Protein AF-A0A0V8EV97-F1 (afdb_monomer_lite)

Organism: Lactococcus lactis subsp. lactis (NCBI:txid1360)

Radius of gyration: 22.91 Å; chains: 1; bounding box: 43×35×62 Å

pLDDT: mean 86.08, std 11.61, range [43.62, 97.25]

Structure (mmCIF, N/CA/C/O backbone):
data_AF-A0A0V8EV97-F1
#
_entry.id   AF-A0A0V8EV97-F1
#
loop_
_atom_site.group_PDB
_atom_site.id
_atom_site.type_symbol
_atom_site.label_atom_id
_atom_site.label_alt_id
_atom_site.label_comp_id
_atom_site.label_asym_id
_atom_site.label_entity_id
_atom_site.label_seq_id
_atom_site.pdbx_PDB_ins_code
_atom_site.Cartn_x
_atom_site.Cartn_y
_atom_site.Cartn_z
_atom_site.occupancy
_atom_site.B_iso_or_equiv
_atom_site.auth_seq_id
_atom_site.auth_comp_id
_atom_site.auth_asym_id
_atom_site.auth_atom_id
_atom_site.pdbx_PDB_model_num
ATOM 1 N N . MET A 1 1 ? 19.426 -2.777 -44.479 1.00 48.47 1 MET A N 1
ATOM 2 C CA . MET A 1 1 ? 18.116 -2.510 -43.847 1.00 48.47 1 MET A CA 1
ATOM 3 C C . MET A 1 1 ? 18.348 -1.357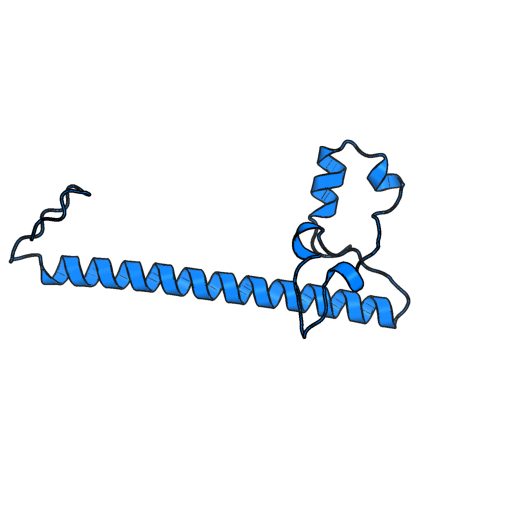 -42.886 1.00 48.47 1 MET A C 1
ATOM 5 O O . MET A 1 1 ? 19.215 -1.493 -42.036 1.00 48.47 1 MET A O 1
ATOM 9 N N . TYR A 1 2 ? 17.732 -0.196 -43.116 1.00 43.62 2 TYR A N 1
ATOM 10 C CA . TYR A 1 2 ? 18.031 1.037 -42.376 1.00 43.62 2 TYR A CA 1
ATOM 11 C C . TYR A 1 2 ? 17.012 1.221 -41.246 1.00 43.62 2 TYR A C 1
ATOM 13 O O . TYR A 1 2 ? 15.815 1.223 -41.520 1.00 43.62 2 TYR A O 1
ATOM 21 N N . ASP A 1 3 ? 17.471 1.387 -40.005 1.00 45.72 3 ASP A N 1
ATOM 22 C CA . ASP A 1 3 ? 16.653 1.930 -38.914 1.00 45.72 3 ASP A CA 1
ATOM 23 C C . ASP A 1 3 ? 16.956 3.431 -38.813 1.00 45.72 3 ASP A C 1
ATOM 25 O O . ASP A 1 3 ? 18.024 3.837 -38.363 1.00 45.72 3 ASP A O 1
ATOM 29 N N . THR A 1 4 ? 16.051 4.267 -39.325 1.00 50.28 4 THR A N 1
ATOM 30 C CA . THR A 1 4 ? 16.205 5.732 -39.373 1.00 50.28 4 THR A CA 1
ATOM 31 C C . THR A 1 4 ? 15.676 6.431 -38.116 1.00 50.28 4 THR A C 1
ATOM 33 O O . THR A 1 4 ? 15.682 7.658 -38.057 1.00 50.28 4 THR A O 1
ATOM 36 N N . GLY A 1 5 ? 15.191 5.688 -37.111 1.00 53.91 5 GLY A N 1
ATOM 37 C CA . GLY A 1 5 ? 14.580 6.265 -35.906 1.00 53.91 5 GLY A CA 1
ATOM 38 C C . GLY A 1 5 ? 15.583 6.812 -34.884 1.00 53.91 5 GLY A C 1
ATOM 39 O O . GLY A 1 5 ? 15.228 7.610 -34.017 1.00 53.91 5 GLY A O 1
ATOM 40 N N . LYS A 1 6 ? 16.847 6.397 -34.977 1.00 56.62 6 LYS A N 1
ATOM 41 C CA . LYS A 1 6 ? 17.983 6.879 -34.179 1.00 56.62 6 LYS A CA 1
ATOM 42 C C . LYS A 1 6 ? 19.150 6.987 -35.152 1.00 56.62 6 LYS A C 1
ATOM 44 O O . LYS A 1 6 ? 19.329 6.065 -35.930 1.00 56.62 6 LYS A O 1
ATOM 49 N N . LEU A 1 7 ? 19.919 8.074 -35.143 1.00 56.97 7 LEU A N 1
ATOM 50 C CA . LEU A 1 7 ? 21.052 8.363 -36.053 1.00 56.97 7 LEU A CA 1
ATOM 51 C C . LEU A 1 7 ? 22.249 7.377 -35.929 1.00 56.97 7 LEU A C 1
ATOM 53 O O . LEU A 1 7 ? 23.407 7.778 -35.964 1.00 56.97 7 LEU A O 1
ATOM 57 N N . ASN A 1 8 ? 21.985 6.082 -35.778 1.00 60.41 8 ASN A N 1
ATOM 58 C CA . ASN A 1 8 ? 22.953 5.006 -35.668 1.00 60.41 8 ASN A CA 1
ATOM 59 C C . ASN A 1 8 ? 23.019 4.291 -37.022 1.00 60.41 8 ASN A C 1
ATOM 61 O O . ASN A 1 8 ? 22.175 3.452 -37.336 1.00 60.41 8 ASN A O 1
ATOM 65 N N . TYR A 1 9 ? 24.008 4.635 -37.845 1.00 65.62 9 TYR A N 1
ATOM 66 C CA . TYR A 1 9 ? 24.211 3.965 -39.128 1.00 65.62 9 TYR A CA 1
ATOM 67 C C . TYR A 1 9 ? 24.736 2.544 -38.908 1.00 65.62 9 TYR A C 1
ATOM 69 O O . TYR A 1 9 ? 25.843 2.356 -38.399 1.00 65.62 9 TYR A O 1
ATOM 77 N N . VAL A 1 10 ? 23.946 1.550 -39.323 1.00 72.06 10 VAL A N 1
ATOM 78 C CA . VAL A 1 10 ? 24.380 0.151 -39.387 1.00 72.06 10 VAL A CA 1
ATOM 79 C C . VAL A 1 10 ? 25.007 -0.100 -40.755 1.00 72.06 10 VAL A C 1
ATOM 81 O O . VAL A 1 10 ? 24.327 -0.072 -41.781 1.00 72.06 10 VAL A O 1
ATOM 84 N N . ILE A 1 11 ? 26.315 -0.316 -40.760 1.00 80.00 11 ILE A N 1
ATOM 85 C CA . ILE A 1 11 ? 27.130 -0.701 -41.910 1.00 80.00 11 ILE A CA 1
ATOM 86 C C . ILE A 1 11 ? 27.674 -2.112 -41.685 1.00 80.00 11 ILE A C 1
ATOM 88 O O . ILE A 1 11 ? 27.754 -2.581 -40.554 1.00 80.00 11 ILE A O 1
ATOM 92 N N . ARG A 1 12 ? 28.097 -2.792 -42.753 1.00 77.00 12 ARG A N 1
ATOM 93 C CA . ARG A 1 12 ? 28.581 -4.182 -42.671 1.00 77.00 12 ARG A CA 1
ATOM 94 C C . ARG A 1 12 ? 29.712 -4.367 -41.641 1.00 77.00 12 ARG A C 1
ATOM 96 O O . ARG A 1 12 ? 29.811 -5.401 -41.002 1.00 77.00 12 ARG A O 1
ATOM 103 N N . GLU A 1 13 ? 30.534 -3.343 -41.434 1.00 79.88 13 GLU A N 1
ATOM 104 C CA . GLU A 1 13 ? 31.659 -3.361 -40.487 1.00 79.88 13 GLU A CA 1
ATOM 105 C C . GLU A 1 13 ? 31.229 -3.280 -39.011 1.00 79.88 13 GLU A C 1
ATOM 107 O O . GLU A 1 13 ? 31.971 -3.715 -38.134 1.00 79.88 13 GLU A O 1
ATOM 112 N N . ASN A 1 14 ? 30.037 -2.742 -38.717 1.00 76.81 14 ASN A N 1
ATOM 113 C CA . ASN A 1 14 ? 29.524 -2.579 -37.352 1.00 76.81 14 ASN A CA 1
ATOM 114 C C . ASN A 1 14 ? 28.212 -3.346 -37.097 1.00 76.81 14 ASN A C 1
ATOM 116 O O . ASN A 1 14 ? 27.631 -3.215 -36.016 1.00 76.81 14 ASN A O 1
ATOM 120 N N . GLU A 1 15 ? 27.752 -4.152 -38.060 1.00 77.44 15 GLU A N 1
ATOM 121 C CA . GLU A 1 15 ? 26.454 -4.833 -38.016 1.00 77.44 15 GLU A CA 1
ATOM 122 C C . GLU A 1 15 ? 26.355 -5.784 -36.823 1.00 77.44 15 GLU A C 1
ATOM 124 O O . GLU A 1 15 ? 25.442 -5.665 -36.006 1.00 77.44 15 GLU A O 1
ATOM 129 N N . THR A 1 16 ? 27.357 -6.647 -36.651 1.00 78.19 16 THR A N 1
ATOM 130 C CA . THR A 1 16 ? 27.405 -7.642 -35.577 1.00 78.19 16 THR A CA 1
ATOM 131 C C . THR A 1 16 ? 27.420 -6.978 -34.205 1.00 78.19 16 THR A C 1
ATOM 133 O O . THR A 1 16 ? 26.675 -7.376 -33.314 1.00 78.19 16 THR A O 1
ATOM 136 N N . ILE A 1 17 ? 28.223 -5.922 -34.047 1.00 78.81 17 ILE A N 1
ATOM 137 C CA . ILE A 1 17 ? 28.338 -5.174 -32.788 1.00 78.81 17 ILE A CA 1
ATOM 138 C C . ILE A 1 17 ? 27.015 -4.466 -32.476 1.00 78.81 17 ILE A C 1
ATOM 140 O O . ILE A 1 17 ? 26.535 -4.524 -31.346 1.00 78.81 17 ILE A O 1
ATOM 144 N N . THR A 1 18 ? 26.391 -3.830 -33.471 1.00 74.62 18 THR A N 1
ATOM 145 C CA . THR A 1 18 ? 25.123 -3.113 -33.274 1.00 74.62 18 THR A CA 1
ATOM 146 C C . THR A 1 18 ? 23.995 -4.060 -32.870 1.00 74.62 18 THR A C 1
ATOM 148 O O . THR A 1 18 ? 23.244 -3.758 -31.938 1.00 74.62 18 THR A O 1
ATOM 151 N N . ILE A 1 19 ? 23.906 -5.226 -33.519 1.00 76.44 19 ILE A N 1
ATOM 152 C CA . ILE A 1 19 ? 22.928 -6.266 -33.185 1.00 76.44 19 ILE A CA 1
ATOM 153 C C . ILE A 1 19 ? 23.164 -6.767 -31.754 1.00 76.44 19 ILE A C 1
ATOM 155 O O . ILE A 1 19 ? 22.250 -6.682 -30.933 1.00 76.44 19 ILE A O 1
ATOM 159 N N . GLN A 1 20 ? 24.397 -7.148 -31.403 1.00 78.25 20 GLN A N 1
ATOM 160 C CA . GLN A 1 20 ? 24.747 -7.614 -30.054 1.00 78.25 20 GLN A CA 1
ATOM 161 C C . GLN A 1 20 ? 24.440 -6.581 -28.960 1.00 78.25 20 GLN A C 1
ATOM 163 O O . GLN A 1 20 ? 23.942 -6.934 -27.891 1.00 78.25 20 GLN A O 1
ATOM 168 N N . VAL A 1 21 ? 24.712 -5.294 -29.197 1.00 76.38 21 VAL A N 1
ATOM 169 C CA . VAL A 1 21 ? 24.389 -4.217 -28.243 1.00 76.38 21 VAL A CA 1
ATOM 170 C C . VAL A 1 21 ? 22.873 -4.072 -28.074 1.00 76.38 21 VAL A C 1
ATOM 172 O O . VAL A 1 21 ? 22.390 -3.905 -26.951 1.00 76.38 21 VAL A O 1
ATOM 175 N N . SER A 1 22 ? 22.108 -4.155 -29.166 1.00 75.81 22 SER A N 1
ATOM 176 C CA . SER A 1 22 ? 20.644 -4.069 -29.118 1.00 75.81 22 SER A CA 1
ATOM 177 C C . SER A 1 22 ? 20.005 -5.248 -28.371 1.00 75.81 22 SER A C 1
ATOM 179 O O . SER A 1 22 ? 19.098 -5.045 -27.557 1.00 75.81 22 SER A O 1
ATOM 181 N N . GLU A 1 23 ? 20.524 -6.460 -28.570 1.00 80.81 23 GLU A N 1
ATOM 182 C CA . GLU A 1 23 ? 20.099 -7.672 -27.869 1.00 80.81 23 GLU A CA 1
ATOM 183 C C . GLU A 1 23 ? 20.426 -7.580 -26.377 1.00 80.81 23 GLU A C 1
ATOM 185 O O . GLU A 1 23 ? 19.534 -7.759 -25.549 1.00 80.81 23 GLU A O 1
ATOM 190 N N . ASN A 1 24 ? 21.656 -7.192 -26.020 1.00 83.25 24 ASN A N 1
ATOM 191 C CA . ASN A 1 24 ? 22.059 -6.997 -24.623 1.00 83.25 24 ASN A CA 1
ATOM 192 C C . ASN A 1 24 ? 21.172 -5.976 -23.903 1.00 83.25 24 ASN A C 1
ATOM 194 O O . ASN A 1 24 ? 20.703 -6.233 -22.796 1.00 83.25 24 ASN A O 1
ATOM 198 N N . LYS A 1 25 ? 20.872 -4.842 -24.546 1.00 84.25 25 LYS A N 1
ATOM 199 C CA . LYS A 1 25 ? 19.975 -3.829 -23.977 1.00 84.25 25 LYS A CA 1
ATOM 200 C C . LYS A 1 25 ? 18.553 -4.360 -23.789 1.00 84.25 25 LYS A C 1
ATOM 202 O O . LYS A 1 25 ? 17.903 -4.055 -22.791 1.00 84.25 25 LYS A O 1
ATOM 207 N N . THR A 1 26 ? 18.064 -5.160 -24.734 1.00 83.19 26 THR A N 1
ATOM 208 C CA . THR A 1 26 ? 16.745 -5.800 -24.633 1.00 83.19 26 THR A CA 1
ATOM 209 C C . THR A 1 26 ? 16.709 -6.788 -23.466 1.00 83.19 26 THR A C 1
ATOM 211 O O . THR A 1 26 ? 15.785 -6.737 -22.654 1.00 83.19 26 THR A O 1
ATOM 214 N N . LEU A 1 27 ? 17.742 -7.623 -23.319 1.00 86.81 27 LEU A N 1
ATOM 215 C CA . LEU A 1 27 ? 17.897 -8.546 -22.192 1.00 86.81 27 LEU A CA 1
ATOM 216 C C . LEU A 1 27 ? 17.951 -7.803 -20.852 1.00 86.81 27 LEU A C 1
ATOM 218 O O . LEU A 1 27 ? 17.268 -8.197 -19.908 1.00 86.81 27 LEU A O 1
ATOM 222 N N . GLU A 1 28 ? 18.693 -6.700 -20.772 1.00 88.62 28 GLU A N 1
ATOM 223 C CA . GLU A 1 28 ? 18.788 -5.879 -19.563 1.00 88.62 28 GLU A CA 1
ATOM 224 C C . GLU A 1 28 ? 17.425 -5.292 -19.159 1.00 88.62 28 GLU A C 1
ATOM 226 O O . GLU A 1 28 ? 17.049 -5.324 -17.984 1.00 88.62 28 GLU A O 1
ATOM 231 N N . ILE A 1 29 ? 16.643 -4.794 -20.123 1.00 88.94 29 ILE A N 1
ATOM 232 C CA . ILE A 1 29 ? 15.285 -4.283 -19.881 1.00 88.94 29 ILE A CA 1
ATOM 233 C C . ILE A 1 29 ? 14.373 -5.398 -19.357 1.00 88.94 29 ILE A C 1
ATOM 235 O O . ILE A 1 29 ? 13.644 -5.182 -18.384 1.00 88.94 29 ILE A O 1
ATOM 239 N N . VAL A 1 30 ? 14.421 -6.585 -19.969 1.00 88.88 30 VAL A N 1
ATOM 240 C CA . VAL A 1 30 ? 13.629 -7.747 -19.538 1.00 88.88 30 VAL A CA 1
ATOM 241 C C . VAL A 1 30 ? 14.017 -8.167 -18.122 1.00 88.88 30 VAL A C 1
ATOM 243 O O . VAL A 1 30 ? 13.139 -8.287 -17.270 1.00 88.88 30 VAL A O 1
ATOM 246 N N . GLN A 1 31 ? 15.312 -8.305 -17.828 1.00 88.62 31 GLN A N 1
ATOM 247 C CA . GLN A 1 31 ? 15.786 -8.640 -16.484 1.00 88.62 31 GLN A CA 1
ATOM 248 C C . GLN A 1 31 ? 15.377 -7.592 -15.447 1.00 88.62 31 GLN A C 1
ATOM 250 O O . GLN A 1 31 ? 14.927 -7.941 -14.360 1.00 88.62 31 GLN A O 1
ATOM 255 N N . ASN A 1 32 ? 15.481 -6.302 -15.774 1.00 89.38 32 ASN A N 1
ATOM 256 C CA . ASN A 1 32 ? 15.032 -5.227 -14.891 1.00 89.38 32 ASN A CA 1
ATOM 257 C C . ASN A 1 32 ? 13.530 -5.301 -14.606 1.00 89.38 32 ASN A C 1
ATOM 259 O O . ASN A 1 32 ? 13.106 -5.028 -13.483 1.00 89.38 32 ASN A O 1
ATOM 263 N N . LYS A 1 33 ? 12.722 -5.661 -15.606 1.00 88.38 33 LYS A N 1
ATOM 264 C CA . LYS A 1 33 ? 11.283 -5.849 -15.428 1.00 88.38 33 LYS A CA 1
ATOM 265 C C . LYS A 1 33 ? 10.988 -7.048 -14.525 1.00 88.38 33 LYS A C 1
ATOM 267 O O . LYS A 1 33 ? 10.243 -6.883 -13.568 1.00 88.38 33 LYS A O 1
ATOM 272 N N . LEU A 1 34 ? 11.642 -8.188 -14.763 1.00 87.44 34 LEU A N 1
ATOM 273 C CA . LEU A 1 34 ? 11.520 -9.384 -13.922 1.00 87.44 34 LEU A CA 1
ATOM 274 C C . LEU A 1 34 ? 11.889 -9.085 -12.464 1.00 87.44 34 LEU A C 1
ATOM 276 O O . LEU A 1 34 ? 11.081 -9.330 -11.577 1.00 87.44 34 LEU A O 1
ATOM 280 N N . ARG A 1 35 ? 13.036 -8.437 -12.222 1.00 89.12 35 ARG A N 1
ATOM 281 C CA . ARG A 1 35 ? 13.457 -8.018 -10.873 1.00 89.12 35 ARG A CA 1
ATOM 282 C C . ARG A 1 35 ? 12.434 -7.105 -10.194 1.00 89.12 35 ARG A C 1
ATOM 284 O O . ARG A 1 35 ? 12.166 -7.243 -9.001 1.00 89.12 35 ARG A O 1
ATOM 291 N N . LYS A 1 36 ? 11.856 -6.153 -10.934 1.00 87.94 36 LYS A N 1
ATOM 292 C CA . LYS A 1 36 ? 10.806 -5.264 -10.406 1.00 87.94 36 LYS A CA 1
ATOM 293 C C . LYS A 1 36 ? 9.537 -6.031 -10.051 1.00 87.94 36 LYS A C 1
ATOM 295 O O . LYS A 1 36 ? 8.929 -5.726 -9.028 1.00 87.94 36 LYS A O 1
ATOM 300 N N . ASP A 1 37 ? 9.141 -6.994 -10.872 1.00 86.19 37 ASP A N 1
ATOM 301 C CA . ASP A 1 37 ? 7.955 -7.812 -10.623 1.00 86.19 37 ASP A CA 1
ATOM 302 C C . ASP A 1 37 ? 8.178 -8.750 -9.424 1.00 86.19 37 ASP A C 1
ATOM 304 O O . ASP A 1 37 ? 7.327 -8.819 -8.541 1.00 86.19 37 ASP A O 1
ATOM 308 N N . GLU A 1 38 ? 9.358 -9.365 -9.304 1.00 87.19 38 GLU A N 1
ATOM 309 C CA . GLU A 1 38 ? 9.767 -10.138 -8.121 1.00 87.19 38 GLU A CA 1
ATOM 310 C C . GLU A 1 38 ? 9.734 -9.292 -6.845 1.00 87.19 38 GLU A C 1
ATOM 312 O O . GLU A 1 38 ? 9.162 -9.707 -5.838 1.00 87.19 38 GLU A O 1
ATOM 317 N N . THR A 1 39 ? 10.282 -8.075 -6.899 1.00 87.31 39 THR A N 1
ATOM 318 C CA . THR A 1 39 ? 10.292 -7.151 -5.755 1.00 87.31 39 THR A CA 1
ATOM 319 C C . THR A 1 39 ? 8.870 -6.766 -5.342 1.00 87.31 39 THR A C 1
ATOM 321 O O . THR A 1 39 ? 8.555 -6.765 -4.156 1.00 87.31 39 THR A O 1
ATOM 324 N N . LYS A 1 40 ? 7.979 -6.487 -6.304 1.00 85.69 40 LYS A N 1
ATOM 325 C CA . LYS A 1 40 ? 6.562 -6.193 -6.026 1.00 85.69 40 LYS A CA 1
ATOM 326 C C . LYS A 1 40 ? 5.822 -7.386 -5.430 1.00 85.69 40 LYS A C 1
ATOM 328 O O . LYS A 1 40 ? 5.002 -7.203 -4.536 1.00 85.69 40 LYS A O 1
ATOM 333 N N . ASN A 1 41 ? 6.098 -8.593 -5.913 1.00 88.00 41 ASN A N 1
ATOM 334 C CA . ASN A 1 41 ? 5.492 -9.804 -5.367 1.00 88.00 41 ASN A CA 1
ATOM 335 C C . ASN A 1 41 ? 5.966 -10.047 -3.929 1.00 88.00 41 ASN A C 1
ATOM 337 O O . ASN A 1 41 ? 5.161 -10.378 -3.060 1.00 88.00 41 ASN A O 1
ATOM 341 N N . LEU A 1 42 ? 7.258 -9.834 -3.661 1.00 90.75 42 LEU A N 1
ATOM 342 C CA . LEU A 1 42 ? 7.819 -9.927 -2.316 1.00 90.75 42 LEU A CA 1
ATOM 343 C C . LEU A 1 42 ? 7.192 -8.892 -1.375 1.00 90.75 42 LEU A C 1
ATOM 345 O O . LEU A 1 42 ? 6.774 -9.244 -0.277 1.00 90.75 42 LEU A O 1
ATOM 349 N N . HIS A 1 43 ? 7.069 -7.647 -1.834 1.00 90.94 43 HIS A N 1
ATOM 350 C CA . HIS A 1 43 ? 6.414 -6.554 -1.116 1.00 90.94 43 HIS A CA 1
ATOM 351 C C . HIS A 1 43 ? 4.999 -6.914 -0.655 1.00 90.94 43 HIS A C 1
ATOM 353 O O . HIS A 1 43 ? 4.686 -6.860 0.532 1.00 90.94 43 HIS A O 1
ATOM 359 N N . GLN A 1 44 ? 4.163 -7.373 -1.590 1.00 91.88 44 GLN A N 1
ATOM 360 C CA . GLN A 1 44 ? 2.783 -7.782 -1.311 1.00 91.88 44 GLN A CA 1
ATOM 361 C C . GLN A 1 44 ? 2.725 -8.964 -0.340 1.00 91.88 44 GLN A C 1
ATOM 363 O O . GLN A 1 44 ? 1.878 -8.999 0.553 1.00 91.88 44 GLN A O 1
ATOM 368 N N . LYS A 1 45 ? 3.644 -9.926 -0.484 1.00 92.81 45 LYS A N 1
ATOM 369 C CA . LYS A 1 45 ? 3.732 -11.080 0.412 1.00 92.81 45 LYS A CA 1
ATOM 370 C C . LYS A 1 45 ? 4.077 -10.665 1.842 1.00 92.81 45 LYS A C 1
ATOM 372 O O . LYS A 1 45 ? 3.468 -11.186 2.772 1.00 92.81 45 LYS A O 1
ATOM 377 N N . ILE A 1 46 ? 5.003 -9.722 2.017 1.00 93.38 46 ILE A N 1
ATOM 378 C CA . ILE A 1 46 ? 5.372 -9.190 3.336 1.00 93.38 46 ILE A CA 1
ATOM 379 C C . ILE A 1 46 ? 4.182 -8.460 3.969 1.00 93.38 46 ILE A C 1
ATOM 381 O O . ILE A 1 46 ? 3.839 -8.767 5.108 1.00 93.38 46 ILE A O 1
ATOM 385 N N . GLN A 1 47 ? 3.508 -7.566 3.235 1.00 93.31 47 GLN A N 1
ATOM 386 C CA . GLN A 1 47 ? 2.309 -6.876 3.735 1.00 93.31 47 GLN A CA 1
ATOM 387 C C . GLN A 1 47 ? 1.228 -7.871 4.189 1.00 93.31 47 GLN A C 1
ATOM 389 O O . GLN A 1 47 ? 0.673 -7.732 5.277 1.00 93.31 47 GLN A O 1
ATOM 394 N N . TYR A 1 48 ? 0.967 -8.915 3.392 1.00 93.94 48 TYR A N 1
ATOM 395 C CA . TYR A 1 48 ? 0.018 -9.970 3.750 1.00 93.94 48 TYR A CA 1
ATOM 396 C C . TYR A 1 48 ? 0.429 -10.717 5.027 1.00 93.94 48 TYR A C 1
ATOM 398 O O . TYR A 1 48 ? -0.389 -10.927 5.922 1.00 93.94 48 TYR A O 1
ATOM 406 N N . GLN A 1 49 ? 1.696 -11.122 5.136 1.00 93.31 49 GLN A N 1
ATOM 407 C CA . GLN A 1 49 ? 2.200 -11.849 6.304 1.00 93.31 49 GLN A CA 1
ATOM 408 C C . GLN A 1 49 ? 2.127 -11.017 7.589 1.00 93.31 49 GLN A C 1
ATOM 410 O O . GLN A 1 49 ? 1.744 -11.551 8.629 1.00 93.31 49 GLN A O 1
ATOM 415 N N . LEU A 1 50 ? 2.444 -9.723 7.518 1.00 92.81 50 LEU A N 1
ATOM 416 C CA . LEU A 1 50 ? 2.316 -8.813 8.656 1.00 92.81 50 LEU A CA 1
ATOM 417 C C . LEU A 1 50 ? 0.852 -8.666 9.070 1.00 92.81 50 LEU A C 1
ATOM 419 O O . LEU A 1 50 ? 0.501 -9.032 10.187 1.00 92.81 50 LEU A O 1
ATOM 423 N N . ALA A 1 51 ? -0.026 -8.289 8.137 1.00 92.50 51 ALA A N 1
ATOM 424 C CA . ALA A 1 51 ? -1.440 -8.086 8.438 1.00 92.50 51 ALA A CA 1
ATOM 425 C C . ALA A 1 51 ? -2.125 -9.357 8.967 1.00 92.50 51 ALA A C 1
ATOM 427 O O . ALA A 1 51 ? -2.962 -9.295 9.864 1.00 92.50 51 ALA A O 1
ATOM 428 N N . THR A 1 52 ? -1.785 -10.535 8.439 1.00 92.44 52 THR A N 1
ATOM 429 C CA . THR A 1 52 ? -2.316 -11.807 8.962 1.00 92.44 52 THR A CA 1
ATOM 430 C C . THR A 1 52 ? -1.813 -12.115 10.370 1.00 92.44 52 THR A C 1
ATOM 432 O O . THR A 1 52 ? -2.595 -12.601 11.188 1.00 92.44 52 THR A O 1
ATOM 435 N N . SER A 1 53 ? -0.547 -11.814 10.664 1.00 92.62 53 SER A N 1
ATOM 436 C CA . SER A 1 53 ? 0.033 -12.001 11.997 1.00 92.62 53 SER A CA 1
ATOM 437 C C . SER A 1 53 ? -0.603 -11.054 13.010 1.00 92.62 53 SER A C 1
ATOM 439 O O . SER A 1 53 ? -1.048 -11.516 14.057 1.00 92.62 53 SER A O 1
ATOM 441 N N . ASP A 1 54 ? -0.731 -9.770 12.666 1.00 91.44 54 ASP A N 1
ATOM 442 C CA . ASP A 1 54 ? -1.367 -8.751 13.505 1.00 91.44 54 ASP A CA 1
ATOM 443 C C . ASP A 1 54 ? -2.820 -9.132 13.816 1.00 91.44 54 ASP A C 1
ATOM 445 O O . ASP A 1 54 ? -3.219 -9.175 14.983 1.00 91.44 54 ASP A O 1
ATOM 449 N N . ASN A 1 55 ? -3.586 -9.536 12.794 1.00 90.50 55 ASN A N 1
ATOM 450 C CA . ASN A 1 55 ? -4.971 -9.984 12.969 1.00 90.50 55 ASN A CA 1
ATOM 451 C C . ASN A 1 55 ? -5.069 -11.202 13.901 1.00 90.50 55 ASN A C 1
ATOM 453 O O . ASN A 1 55 ? -5.989 -11.282 14.717 1.00 90.50 55 ASN A O 1
ATOM 457 N N . ALA A 1 56 ? -4.116 -12.137 13.825 1.00 93.06 56 ALA A N 1
ATOM 458 C CA . ALA A 1 56 ? -4.090 -13.318 14.687 1.00 93.06 56 ALA A CA 1
ATOM 459 C C . ALA A 1 56 ? -3.841 -12.981 16.168 1.00 93.06 56 ALA A C 1
ATOM 461 O O . ALA A 1 56 ? -4.294 -13.721 17.041 1.00 93.06 56 ALA A O 1
ATOM 462 N N . ILE A 1 57 ? -3.162 -11.866 16.459 1.00 94.62 57 ILE A N 1
ATOM 463 C CA . ILE A 1 57 ? -2.918 -11.374 17.825 1.00 94.62 57 ILE A CA 1
ATOM 464 C C . ILE A 1 57 ? -3.915 -10.286 18.265 1.00 94.62 57 ILE A C 1
ATOM 466 O O . ILE A 1 57 ? -3.757 -9.707 19.339 1.00 94.62 57 ILE A O 1
ATOM 470 N N . GLY A 1 58 ? -4.962 -10.032 17.470 1.00 93.12 58 GLY A N 1
ATOM 471 C CA . GLY A 1 58 ? -6.053 -9.108 17.795 1.00 93.12 58 GLY A CA 1
ATOM 472 C C . GLY A 1 58 ? -5.821 -7.650 17.386 1.00 93.12 58 GLY A C 1
ATOM 473 O O . GLY A 1 58 ? -6.621 -6.792 17.757 1.00 93.12 58 GLY A O 1
ATOM 474 N N . TYR A 1 59 ? -4.766 -7.363 16.623 1.00 91.25 59 TYR A N 1
ATOM 475 C CA . TYR A 1 59 ? -4.507 -6.045 16.044 1.00 91.25 59 TYR A CA 1
ATOM 476 C C . TYR A 1 59 ? -4.914 -6.017 14.571 1.00 91.25 59 TYR A C 1
ATOM 478 O O . TYR A 1 59 ? -4.788 -7.003 13.861 1.00 91.25 59 TYR A O 1
ATOM 486 N N . GLN A 1 60 ? -5.398 -4.878 14.088 1.00 90.56 60 GLN A N 1
ATOM 487 C CA . GLN A 1 60 ? -5.664 -4.688 12.664 1.00 90.56 60 GLN A CA 1
ATOM 488 C C . GLN A 1 60 ? -4.681 -3.662 12.123 1.00 90.56 60 GLN A C 1
ATOM 490 O O . GLN A 1 60 ? -4.654 -2.532 12.608 1.00 90.56 60 GLN A O 1
ATOM 495 N N . ALA A 1 61 ? -3.897 -4.063 11.129 1.00 91.38 61 ALA A N 1
ATOM 496 C CA . ALA A 1 61 ? -2.969 -3.176 10.449 1.00 91.38 61 ALA A CA 1
ATOM 497 C C . ALA A 1 61 ? -3.658 -2.455 9.287 1.00 91.38 61 ALA A C 1
ATOM 499 O O . ALA A 1 61 ? -4.590 -2.971 8.666 1.00 91.38 61 ALA A O 1
ATOM 500 N N . TRP A 1 62 ? -3.183 -1.265 8.957 1.00 93.81 62 TRP A N 1
ATOM 501 C CA . TRP A 1 62 ? -3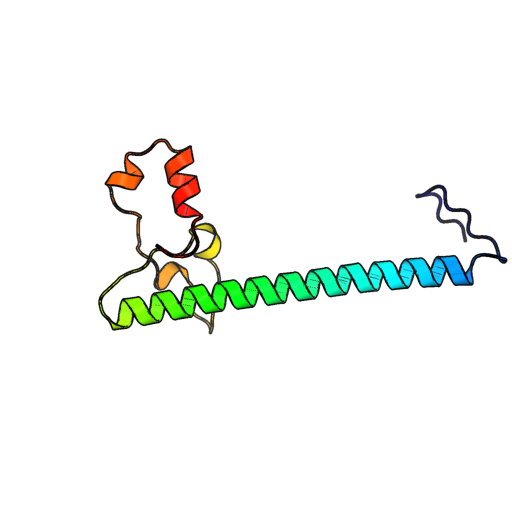.472 -0.630 7.681 1.00 93.81 62 TRP A CA 1
ATOM 502 C C . TRP A 1 62 ? -2.457 -1.097 6.647 1.00 93.81 62 TRP A C 1
ATOM 504 O O . TRP A 1 62 ? -1.263 -0.947 6.858 1.00 93.81 62 TRP A O 1
ATOM 514 N N . ILE A 1 63 ? -2.929 -1.606 5.517 1.00 95.12 63 ILE A N 1
ATOM 515 C CA . ILE A 1 63 ? -2.110 -1.867 4.332 1.00 95.12 63 ILE A CA 1
ATOM 516 C C . ILE A 1 63 ? -2.192 -0.650 3.410 1.00 95.12 63 ILE A C 1
ATOM 518 O O . ILE A 1 63 ? -3.249 -0.030 3.305 1.00 95.12 63 ILE A O 1
ATOM 522 N N . ALA A 1 64 ? -1.112 -0.312 2.703 1.00 94.44 64 ALA A N 1
ATOM 523 C CA . ALA A 1 64 ? -1.140 0.786 1.742 1.00 94.44 64 ALA A CA 1
ATOM 524 C C . ALA A 1 64 ? -2.344 0.690 0.782 1.00 94.44 64 ALA A C 1
ATOM 526 O O . ALA A 1 64 ? -2.600 -0.324 0.126 1.00 94.44 64 ALA A O 1
ATOM 527 N N . SER A 1 65 ? -3.085 1.791 0.666 1.00 93.38 65 SER A N 1
ATOM 528 C CA . SER A 1 65 ? -4.345 1.868 -0.084 1.00 93.38 65 SER A CA 1
ATOM 529 C C . SER A 1 65 ? -4.207 1.492 -1.559 1.00 93.38 65 SER A C 1
ATOM 531 O O . SER A 1 65 ? -5.129 0.914 -2.138 1.00 93.38 65 SER A O 1
ATOM 533 N N . ASN A 1 66 ? -3.059 1.777 -2.181 1.00 94.19 66 ASN A N 1
ATOM 534 C CA . ASN A 1 66 ? -2.765 1.391 -3.563 1.00 94.19 66 ASN A CA 1
ATOM 535 C C . ASN A 1 66 ? -2.638 -0.130 -3.746 1.00 94.19 66 ASN A C 1
ATOM 537 O O . ASN A 1 66 ? -2.788 -0.614 -4.871 1.00 94.19 66 ASN A O 1
ATOM 541 N N . ASP A 1 67 ? -2.405 -0.875 -2.666 1.00 94.06 67 ASP A N 1
ATOM 542 C CA . ASP A 1 67 ? -2.257 -2.327 -2.681 1.00 94.06 67 ASP A CA 1
ATOM 543 C C . ASP A 1 67 ? -3.517 -3.072 -2.209 1.00 94.06 67 ASP A C 1
ATOM 545 O O . ASP A 1 67 ? -3.621 -4.281 -2.402 1.00 94.06 67 ASP A O 1
ATOM 549 N N . HIS A 1 68 ? -4.562 -2.373 -1.748 1.00 93.88 68 HIS A N 1
ATOM 550 C CA . HIS A 1 68 ? -5.829 -2.988 -1.322 1.00 93.88 68 HIS A CA 1
ATOM 551 C C . HIS A 1 68 ? -6.494 -3.886 -2.376 1.00 93.88 68 HIS A C 1
ATOM 553 O O . HIS A 1 68 ? -7.269 -4.768 -2.022 1.00 93.88 68 HIS A O 1
ATOM 559 N N . SER A 1 69 ? -6.273 -3.656 -3.673 1.00 94.06 69 SER A N 1
ATOM 560 C CA . SER A 1 69 ? -6.837 -4.480 -4.760 1.00 94.06 69 SER A CA 1
ATOM 561 C C . SER A 1 69 ? -5.960 -5.670 -5.164 1.00 94.06 69 SER A C 1
ATOM 563 O O . SER A 1 69 ? -6.366 -6.465 -6.010 1.00 94.06 69 SER A O 1
ATOM 565 N N . ARG A 1 70 ? -4.757 -5.796 -4.593 1.00 92.81 70 ARG A N 1
ATOM 566 C CA . ARG A 1 70 ? -3.818 -6.873 -4.914 1.00 92.81 70 ARG A CA 1
ATOM 567 C C . ARG A 1 70 ? -4.263 -8.183 -4.281 1.00 92.81 70 ARG A C 1
ATOM 569 O O . ARG A 1 70 ? -4.906 -8.193 -3.232 1.00 92.81 70 ARG A O 1
ATOM 576 N N . MET A 1 71 ? -3.875 -9.274 -4.931 1.00 92.94 71 MET A N 1
ATOM 577 C CA . MET A 1 71 ? -4.192 -10.634 -4.518 1.00 92.94 71 MET A CA 1
ATOM 578 C C . MET A 1 71 ? -2.917 -11.350 -4.080 1.00 92.94 71 MET A C 1
ATOM 580 O O . MET A 1 71 ? -1.948 -11.384 -4.835 1.00 92.94 71 MET A O 1
ATOM 584 N N . VAL A 1 72 ? -2.946 -11.960 -2.900 1.00 91.56 72 VAL A N 1
ATOM 585 C CA . VAL A 1 72 ? -1.901 -12.855 -2.388 1.00 91.56 72 VAL A CA 1
ATOM 586 C C . VAL A 1 72 ? -2.590 -14.148 -1.966 1.00 91.56 72 VAL A C 1
ATOM 588 O O . VAL A 1 72 ? -3.575 -14.112 -1.234 1.00 91.56 72 VAL A O 1
ATOM 591 N N . ASP A 1 73 ? -2.137 -15.287 -2.491 1.00 88.62 73 ASP A N 1
ATOM 592 C CA . ASP A 1 73 ? -2.710 -16.615 -2.212 1.00 88.62 73 ASP A CA 1
ATOM 593 C C . ASP A 1 73 ? -4.243 -16.695 -2.395 1.00 88.62 73 ASP A C 1
ATOM 595 O O . ASP A 1 73 ? -4.962 -17.321 -1.617 1.00 88.62 73 ASP A O 1
ATOM 599 N N . GLY A 1 74 ? -4.767 -16.022 -3.427 1.00 91.19 74 GLY A N 1
ATOM 600 C CA . GLY A 1 74 ? -6.203 -16.002 -3.739 1.00 91.19 74 GLY A CA 1
ATOM 601 C C . GLY A 1 74 ? -7.044 -15.099 -2.832 1.00 91.19 74 GLY A C 1
ATOM 602 O O . GLY A 1 74 ? -8.264 -15.071 -2.970 1.00 91.19 74 GLY A O 1
ATOM 603 N N . LYS A 1 75 ? -6.410 -14.327 -1.948 1.00 92.25 75 LYS A N 1
ATOM 604 C CA . LYS A 1 75 ? -7.068 -13.397 -1.033 1.00 92.25 75 LYS A CA 1
ATOM 605 C C . LYS A 1 75 ? -6.678 -11.961 -1.340 1.00 92.25 75 LYS A C 1
ATOM 607 O O . LYS A 1 75 ? -5.537 -11.686 -1.711 1.00 92.25 75 LYS A O 1
ATOM 612 N N . ARG A 1 76 ? -7.621 -11.038 -1.178 1.00 94.19 76 ARG A N 1
ATOM 613 C CA . ARG A 1 76 ? -7.385 -9.620 -1.429 1.00 94.19 76 ARG A CA 1
ATOM 614 C C . ARG A 1 76 ? -6.720 -8.984 -0.210 1.00 94.19 76 ARG A C 1
ATOM 616 O O . ARG A 1 76 ? -7.207 -9.149 0.901 1.00 94.19 76 ARG A O 1
ATOM 623 N N . LEU A 1 77 ? -5.639 -8.225 -0.410 1.00 93.12 77 LEU A N 1
ATOM 624 C CA . LEU A 1 77 ? -4.923 -7.565 0.694 1.00 93.12 77 LEU A CA 1
ATOM 625 C C . LEU A 1 77 ? -5.840 -6.643 1.507 1.00 93.12 77 LEU A C 1
ATOM 627 O O . LEU A 1 77 ? -5.802 -6.666 2.731 1.00 93.12 77 LEU A O 1
ATOM 631 N N . GLY A 1 78 ? -6.709 -5.882 0.836 1.00 93.12 78 GLY A N 1
ATOM 632 C CA . GLY A 1 78 ? -7.644 -4.970 1.499 1.00 93.12 78 GLY A CA 1
ATOM 633 C C . GLY A 1 78 ? -8.592 -5.643 2.498 1.00 93.12 78 GLY A C 1
ATOM 634 O O . GLY A 1 78 ? -9.067 -4.963 3.398 1.00 93.12 78 GLY A O 1
ATOM 635 N N . ASP A 1 79 ? -8.822 -6.955 2.393 1.00 93.12 79 ASP A N 1
ATOM 636 C CA . ASP A 1 79 ? -9.686 -7.697 3.323 1.00 93.12 79 ASP A CA 1
ATOM 637 C C . ASP A 1 79 ? -9.013 -7.919 4.694 1.00 93.12 79 ASP A C 1
ATOM 639 O O . ASP A 1 79 ? -9.688 -8.225 5.674 1.00 93.12 79 ASP A O 1
ATOM 643 N N . PHE A 1 80 ? -7.686 -7.760 4.767 1.00 92.12 80 PHE A N 1
ATOM 644 C CA . PHE A 1 80 ? -6.877 -7.873 5.990 1.00 92.12 80 PHE A CA 1
ATOM 645 C C . PHE A 1 80 ? -6.477 -6.510 6.562 1.00 92.12 80 PHE A C 1
ATOM 647 O O . PHE A 1 80 ? -5.850 -6.461 7.619 1.00 92.12 80 PHE A O 1
ATOM 654 N N . SER A 1 81 ? -6.820 -5.432 5.853 1.00 93.94 81 SER A N 1
ATOM 655 C CA . SER A 1 81 ? -6.517 -4.052 6.218 1.00 93.94 81 SER A CA 1
ATOM 656 C C . SER A 1 81 ? -7.635 -3.449 7.069 1.00 93.94 81 SER A C 1
ATOM 658 O O . SER A 1 81 ? -8.801 -3.839 6.967 1.00 93.94 81 SER A O 1
ATOM 660 N N . LEU A 1 82 ? -7.301 -2.434 7.863 1.00 92.88 82 LEU A N 1
ATOM 661 C CA . LEU A 1 82 ? -8.288 -1.549 8.473 1.00 92.88 82 LEU A CA 1
ATOM 662 C C . LEU A 1 82 ? -9.224 -0.954 7.397 1.00 92.88 82 LEU A C 1
ATOM 664 O O . LEU A 1 82 ? -8.752 -0.454 6.372 1.00 92.88 82 LEU A O 1
ATOM 668 N N . PRO A 1 83 ? -10.550 -0.915 7.631 1.00 90.31 83 PRO A N 1
ATOM 669 C CA . PRO A 1 83 ? -11.505 -0.384 6.653 1.00 90.31 83 PRO A CA 1
ATOM 670 C C . PRO A 1 83 ? -11.305 1.116 6.394 1.00 90.31 83 PRO A C 1
ATOM 672 O O . PRO A 1 83 ? -11.604 1.618 5.311 1.00 90.31 83 PRO A O 1
ATOM 675 N N . SER A 1 84 ? -10.790 1.836 7.391 1.00 91.38 84 SER A N 1
ATOM 676 C CA . SER A 1 84 ? -10.439 3.248 7.300 1.00 91.38 84 SER A CA 1
ATOM 677 C C . SER A 1 84 ? -9.337 3.589 8.294 1.00 91.38 84 SER A C 1
ATOM 679 O O . SER A 1 84 ? -9.349 3.093 9.422 1.00 91.38 84 SER A O 1
ATOM 681 N N . LEU A 1 85 ? -8.447 4.506 7.914 1.00 91.62 85 LEU A N 1
ATOM 682 C CA . LEU A 1 85 ? -7.481 5.096 8.839 1.00 91.62 85 LEU A CA 1
ATOM 683 C C . LEU A 1 85 ? -8.185 5.828 10.005 1.00 91.62 85 LEU A C 1
ATOM 685 O O . LEU A 1 85 ? -9.302 6.334 9.827 1.00 91.62 85 LEU A O 1
ATOM 689 N N . PRO A 1 86 ? -7.535 5.932 11.183 1.00 91.81 86 PRO A N 1
ATOM 690 C CA . PRO A 1 86 ? -8.073 6.628 12.351 1.00 91.81 86 PRO A CA 1
ATOM 691 C C . PRO A 1 86 ? -8.569 8.048 12.052 1.00 91.81 86 PRO A C 1
ATOM 693 O O . PRO A 1 86 ? -7.955 8.770 11.266 1.00 91.81 86 PRO A O 1
ATOM 696 N N . GLN A 1 87 ? -9.620 8.493 12.753 1.00 91.56 87 GLN A N 1
ATOM 697 C CA . GLN A 1 87 ? -10.251 9.806 12.528 1.00 91.56 87 GLN A CA 1
ATOM 698 C C . GLN A 1 87 ? -9.250 10.971 12.553 1.00 91.56 87 GLN A C 1
ATOM 700 O O . GLN A 1 87 ? -9.286 11.828 11.680 1.00 91.56 87 GLN A O 1
ATOM 705 N N . LYS A 1 88 ? -8.272 10.941 13.468 1.00 92.56 88 LYS A N 1
ATOM 706 C CA . LYS A 1 88 ? -7.216 11.966 13.557 1.00 92.56 88 LYS A CA 1
ATOM 707 C C . LYS A 1 88 ? -6.420 12.141 12.257 1.00 92.56 88 LYS A C 1
ATOM 709 O O . LYS A 1 88 ? -5.902 13.220 12.003 1.00 92.56 88 LYS A O 1
ATOM 714 N N . ILE A 1 89 ? -6.292 11.080 11.460 1.00 91.88 89 ILE A N 1
ATOM 715 C CA . ILE A 1 89 ? -5.641 11.107 10.144 1.00 91.88 89 ILE A CA 1
ATOM 716 C C . ILE A 1 89 ? -6.621 11.598 9.074 1.00 91.88 89 ILE A C 1
ATOM 718 O O . ILE A 1 89 ? -6.214 12.264 8.124 1.00 91.88 89 ILE A O 1
ATOM 722 N N . GLN A 1 90 ? -7.914 11.300 9.226 1.00 90.12 90 GLN A N 1
ATOM 723 C CA . GLN A 1 90 ? -8.953 11.798 8.325 1.00 90.12 90 GLN A CA 1
ATOM 724 C C . GLN A 1 90 ? -9.112 13.321 8.399 1.00 90.12 90 GLN A C 1
ATOM 726 O O . GLN A 1 90 ? -9.332 13.946 7.362 1.00 90.12 90 GLN A O 1
ATOM 731 N N . ASP A 1 91 ? -8.912 13.895 9.588 1.00 94.25 91 ASP A N 1
ATOM 732 C CA . ASP A 1 91 ? -8.981 15.338 9.854 1.00 94.25 91 ASP A CA 1
ATOM 733 C C . ASP A 1 91 ? -7.791 16.125 9.261 1.00 94.25 91 ASP A C 1
ATOM 735 O O . ASP A 1 91 ? -7.798 17.358 9.239 1.00 94.25 91 ASP A O 1
ATOM 739 N N . LEU A 1 92 ? -6.751 15.436 8.774 1.00 95.00 92 LEU A N 1
ATOM 740 C CA . LEU A 1 92 ? -5.613 16.076 8.119 1.00 95.00 92 LEU A CA 1
ATOM 741 C C . LEU A 1 92 ? -5.979 16.588 6.716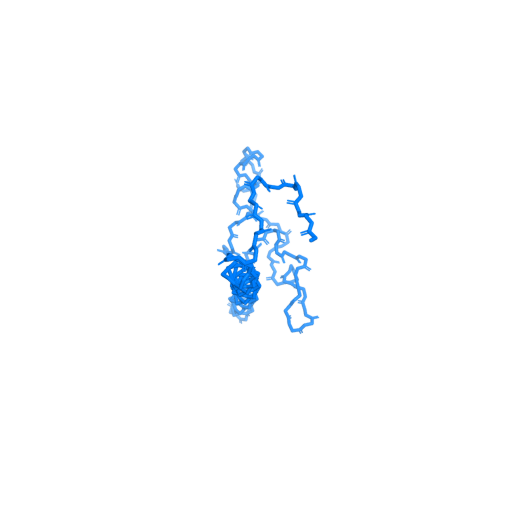 1.00 95.00 92 LEU A C 1
ATOM 743 O O . LEU A 1 92 ? -6.840 16.016 6.039 1.00 95.00 92 LEU A O 1
ATOM 747 N N . PRO A 1 93 ? -5.250 17.606 6.214 1.00 97.25 93 PRO A N 1
ATOM 748 C CA . PRO A 1 93 ? -5.313 18.008 4.817 1.00 97.25 93 PRO A CA 1
ATOM 749 C C . PRO A 1 93 ? -5.213 16.818 3.857 1.00 97.25 93 PRO A C 1
ATOM 751 O O . PRO A 1 93 ? -4.391 15.919 4.042 1.00 97.25 93 PRO A O 1
ATOM 754 N N . ASP A 1 94 ? -5.992 16.865 2.777 1.00 94.06 94 ASP A N 1
ATOM 755 C CA . ASP A 1 94 ? -6.130 15.775 1.804 1.00 94.06 94 ASP A CA 1
ATOM 756 C C . ASP A 1 94 ? -4.804 15.189 1.311 1.00 94.06 94 ASP A C 1
ATOM 758 O O . ASP A 1 94 ? -4.686 13.976 1.144 1.00 94.06 94 ASP A O 1
ATOM 762 N N . HIS A 1 95 ? -3.803 16.037 1.071 1.00 94.62 95 HIS A N 1
ATOM 763 C CA . HIS A 1 95 ? -2.493 15.586 0.612 1.00 94.62 95 HIS A CA 1
ATOM 764 C C . HIS A 1 95 ? -1.771 14.745 1.674 1.00 94.62 95 HIS A C 1
ATOM 766 O O . HIS A 1 95 ? -1.214 13.710 1.331 1.00 94.62 95 HIS A O 1
ATOM 772 N N . LEU A 1 96 ? -1.833 15.122 2.957 1.00 94.94 96 LEU A N 1
ATOM 773 C CA . LEU A 1 96 ? -1.239 14.344 4.048 1.00 94.94 96 LEU A CA 1
ATOM 774 C C . LEU A 1 96 ? -1.987 13.033 4.256 1.00 94.94 96 LEU A C 1
ATOM 776 O O . LEU A 1 96 ? -1.355 11.985 4.348 1.00 94.94 96 LEU A O 1
ATOM 780 N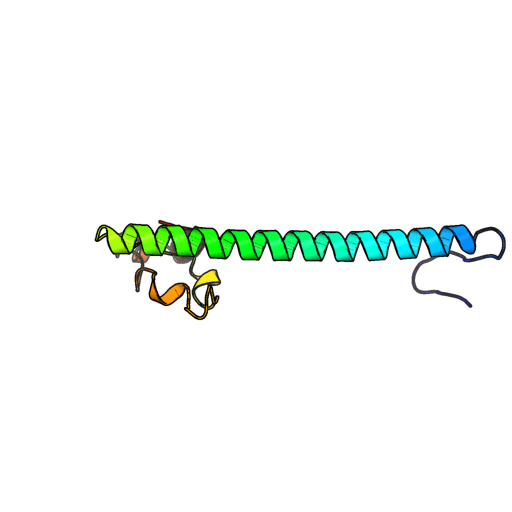 N . ARG A 1 97 ? -3.326 13.072 4.253 1.00 94.19 97 ARG A N 1
ATOM 781 C CA . ARG A 1 97 ? -4.159 11.868 4.373 1.00 94.19 97 ARG A CA 1
ATOM 782 C C . ARG A 1 97 ? -3.845 10.857 3.269 1.00 94.19 97 ARG A C 1
ATOM 784 O O . ARG A 1 97 ? -3.664 9.677 3.554 1.00 94.19 97 ARG A O 1
ATOM 791 N N . LYS A 1 98 ? -3.739 11.320 2.017 1.00 93.00 98 LYS A N 1
ATOM 792 C CA . LYS A 1 98 ? -3.354 10.476 0.875 1.00 93.00 98 LYS A CA 1
ATOM 793 C C . LYS A 1 98 ? -1.943 9.923 1.035 1.00 93.00 98 LYS A C 1
ATOM 795 O O . LYS A 1 98 ? -1.760 8.731 0.840 1.00 93.00 98 LYS A O 1
ATOM 800 N N . THR A 1 99 ? -0.975 10.754 1.419 1.00 94.06 99 THR A N 1
ATOM 801 C CA . THR A 1 99 ? 0.412 10.316 1.633 1.00 94.06 99 THR A CA 1
ATOM 802 C C . THR A 1 99 ? 0.506 9.240 2.710 1.00 94.06 99 THR A C 1
ATOM 804 O O . THR A 1 99 ? 1.139 8.216 2.482 1.00 94.06 99 THR A O 1
ATOM 807 N N . ILE A 1 100 ? -0.167 9.423 3.849 1.00 93.00 100 ILE A N 1
ATOM 808 C CA . ILE A 1 100 ? -0.205 8.421 4.924 1.00 93.00 100 ILE A CA 1
ATOM 809 C C . ILE A 1 100 ? -0.861 7.129 4.433 1.00 93.00 100 ILE A C 1
ATOM 811 O O . ILE A 1 100 ? -0.363 6.042 4.701 1.00 93.00 100 ILE A O 1
ATOM 815 N N . GLY A 1 101 ? -1.934 7.237 3.648 1.00 92.88 101 GLY A N 1
ATOM 816 C CA . GLY A 1 101 ? -2.600 6.085 3.048 1.00 92.88 101 GLY A CA 1
ATOM 817 C C . GLY A 1 101 ? -1.739 5.274 2.077 1.00 92.88 101 GLY A C 1
ATOM 818 O O . GLY A 1 101 ? -2.163 4.185 1.706 1.00 92.88 101 GLY A O 1
ATOM 819 N N . LEU A 1 102 ? -0.572 5.767 1.655 1.00 93.06 102 LEU A N 1
ATOM 820 C CA . LEU A 1 102 ? 0.380 5.058 0.790 1.00 93.06 102 LEU A CA 1
ATOM 821 C C . LEU A 1 102 ? 1.546 4.429 1.571 1.00 93.06 102 LEU A C 1
ATOM 823 O O . LEU A 1 102 ? 2.444 3.863 0.956 1.00 93.06 102 LEU A O 1
ATOM 827 N N . ILE A 1 103 ? 1.557 4.546 2.901 1.00 90.06 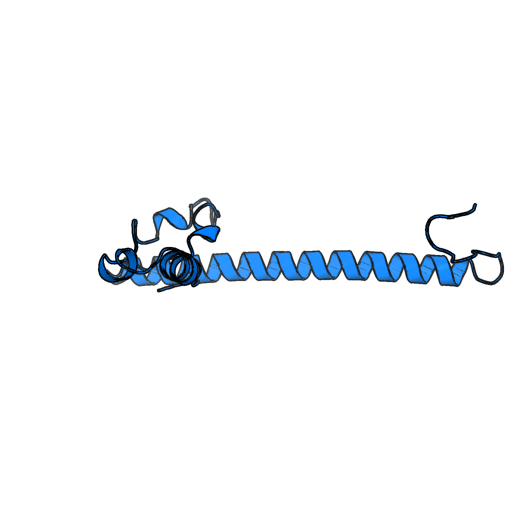103 ILE A N 1
ATOM 828 C CA . ILE A 1 103 ? 2.544 3.883 3.756 1.00 90.06 103 ILE A CA 1
ATOM 829 C C . ILE A 1 103 ? 2.186 2.398 3.847 1.00 90.06 103 ILE A C 1
ATOM 831 O O . ILE A 1 103 ? 1.027 2.053 4.064 1.00 90.06 103 ILE A O 1
ATOM 835 N N . ASP A 1 104 ? 3.194 1.544 3.669 1.00 84.31 104 ASP A N 1
ATOM 836 C CA . ASP A 1 104 ? 3.034 0.108 3.431 1.00 84.31 104 ASP A CA 1
ATOM 837 C C . ASP A 1 104 ? 2.240 -0.636 4.496 1.00 84.31 104 ASP A C 1
ATOM 839 O O . ASP A 1 104 ? 1.281 -1.326 4.150 1.00 84.31 104 ASP A O 1
ATOM 84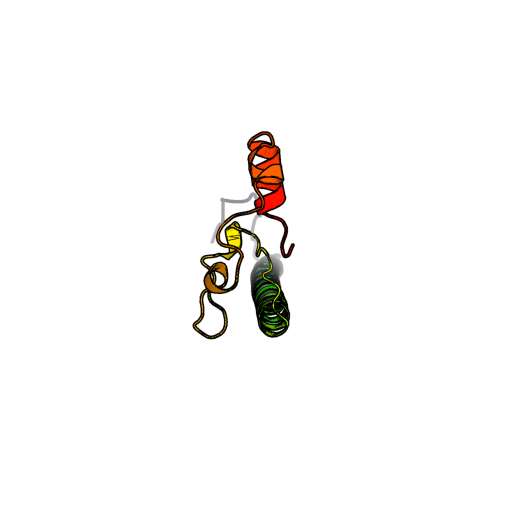3 N N . VAL A 1 105 ? 2.639 -0.509 5.762 1.00 76.31 105 VAL A N 1
ATOM 844 C CA . VAL A 1 105 ? 1.930 -1.101 6.898 1.00 76.31 105 VAL A CA 1
ATOM 845 C C . VAL A 1 105 ? 1.973 -0.129 8.081 1.00 76.31 105 VAL A C 1
ATOM 847 O O . VAL A 1 105 ? 3.052 0.379 8.397 1.00 76.31 105 VAL A O 1
ATOM 850 N N . ILE A 1 106 ? 0.819 0.147 8.706 1.00 77.56 106 ILE A N 1
ATOM 851 C CA . ILE A 1 106 ? 0.671 0.959 9.937 1.00 77.56 106 ILE A CA 1
ATOM 852 C C . ILE A 1 106 ? -0.097 0.170 10.991 1.00 77.56 106 ILE A C 1
ATOM 854 O O . ILE A 1 106 ? -1.141 -0.411 10.620 1.00 77.56 106 ILE A O 1
#

Secondary structure (DSSP, 8-state):
----SSS----TTTHHHHHHHHHHHHHHHHHHHHHHHHHHHHHHHHHHHHHHHHHHTT--PPBPGGGTT-EETTEEGGGGS-SS--HHHHTS-HHHHHHHTTSSB-

InterPro domains:
  IPR059547 Type II restriction enzyme NmeDI, C-terminal domain [PF27126] (35-106)

Sequence (106 aa):
MYDTGKLNYVIRENETITIQVSENKTLEIVQNKLRKDETKNLHQKIQYQLATSDNAIGYQAWIASNDHSRMVDGKRLGDFSLPSLPQKIQDLPDHLRKTIGLIDVI

Foldseek 3Di:
DDDPVDPDDQDPVCPVVVVVVVVVVVVVVVVVVVVVVVVVLVLLVVLQVVLVVCVVVPHQKAAQPVQQQPDDPNDGSVVSHDPDDDVVLVPDDPVSNNVVSRDGID